Protein AF-A0AAD9PCV2-F1 (afdb_monomer)

InterPro domains:
  IPR001666 Phosphatidylinositol transfer protein [PTHR10658] (1-65)
  IPR023393 START-like domain superfamily [G3DSA:3.30.530.20] (1-66)
  IPR055261 Phosphatidylinositol transfer protein, N-terminal [PF02121] (1-65)

pLDDT: mean 85.32, std 10.79, range [55.72, 97.06]

Structure (mmCIF, N/CA/C/O backbone):
data_AF-A0AAD9PCV2-F1
#
_entry.id   AF-A0AAD9PCV2-F1
#
loop_
_atom_site.group_PDB
_atom_site.id
_atom_site.type_symbol
_atom_site.label_atom_id
_atom_site.label_alt_id
_atom_site.label_comp_id
_atom_site.label_asym_id
_atom_site.label_entity_id
_atom_site.label_seq_id
_atom_site.pdbx_PDB_ins_code
_atom_site.Cartn_x
_atom_site.Cartn_y
_atom_site.Cartn_z
_atom_site.occupancy
_atom_site.B_iso_or_equiv
_atom_site.auth_seq_id
_atom_site.auth_comp_id
_atom_site.auth_asym_id
_atom_site.auth_atom_id
_atom_site.pdbx_PDB_model_num
ATOM 1 N N . MET A 1 1 ? -8.178 -21.528 -8.342 1.00 77.44 1 MET A N 1
ATOM 2 C CA . MET A 1 1 ? -7.769 -20.222 -7.777 1.00 77.44 1 MET A CA 1
ATOM 3 C C . MET A 1 1 ? -7.419 -20.441 -6.313 1.00 77.44 1 MET A C 1
ATOM 5 O O . MET A 1 1 ? -8.272 -20.935 -5.590 1.00 77.44 1 MET A O 1
ATOM 9 N N . LEU A 1 2 ? -6.175 -20.185 -5.900 1.00 92.31 2 LEU A N 1
ATOM 10 C CA . LEU A 1 2 ? -5.733 -20.390 -4.515 1.00 92.31 2 LEU A CA 1
ATOM 11 C C . LEU A 1 2 ? -5.820 -19.058 -3.764 1.00 92.31 2 LEU A C 1
ATOM 13 O O . LEU A 1 2 ? -5.107 -18.121 -4.112 1.00 92.31 2 LEU A O 1
ATOM 17 N N . ILE A 1 3 ? -6.693 -18.973 -2.762 1.00 94.56 3 ILE A N 1
ATOM 18 C CA . ILE A 1 3 ? -6.845 -17.782 -1.918 1.00 94.56 3 ILE A CA 1
ATOM 19 C C . ILE A 1 3 ? -6.049 -18.004 -0.633 1.00 94.56 3 ILE A C 1
ATOM 21 O O . ILE A 1 3 ? -6.182 -19.047 0.007 1.00 94.56 3 ILE A O 1
ATOM 25 N N . LYS A 1 4 ? -5.224 -17.023 -0.265 1.00 95.44 4 LYS A N 1
ATOM 26 C CA . LYS A 1 4 ? -4.498 -16.996 1.007 1.00 95.44 4 LYS A CA 1
ATOM 27 C C . LYS A 1 4 ? -4.700 -15.640 1.668 1.00 95.44 4 LYS A C 1
ATOM 29 O O . LYS A 1 4 ? -4.515 -14.611 1.024 1.00 95.44 4 LYS A O 1
ATOM 34 N N . GLU A 1 5 ? -5.066 -15.656 2.943 1.00 97.06 5 GLU A N 1
ATOM 35 C CA . GLU A 1 5 ? -5.175 -14.460 3.776 1.00 97.06 5 GLU A CA 1
ATOM 36 C C . GLU A 1 5 ? -3.948 -14.371 4.686 1.00 97.06 5 GLU A C 1
ATOM 38 O O . GLU A 1 5 ? -3.627 -15.321 5.400 1.00 97.06 5 GLU A O 1
ATOM 43 N N . TYR A 1 6 ? -3.262 -13.229 4.659 1.00 96.19 6 TYR A N 1
ATOM 44 C CA . TYR A 1 6 ? -2.093 -12.963 5.492 1.00 96.19 6 TYR A CA 1
ATOM 45 C C . TYR A 1 6 ? -2.471 -11.942 6.566 1.00 96.19 6 TYR A C 1
ATOM 47 O O . TYR A 1 6 ? -2.710 -10.776 6.262 1.00 96.19 6 TYR A O 1
ATOM 55 N N . ARG A 1 7 ? -2.525 -12.380 7.828 1.00 96.81 7 ARG A N 1
ATOM 56 C CA . ARG A 1 7 ? -2.762 -11.507 8.987 1.00 96.81 7 ARG A CA 1
ATOM 57 C C . ARG A 1 7 ? -1.425 -11.142 9.615 1.00 96.81 7 ARG A C 1
ATOM 59 O O . ARG A 1 7 ? -0.749 -12.009 10.161 1.00 96.81 7 ARG A O 1
ATOM 66 N N . ILE A 1 8 ? -1.044 -9.872 9.520 1.00 94.75 8 ILE A N 1
ATOM 67 C CA . ILE A 1 8 ? 0.235 -9.363 10.024 1.00 94.75 8 ILE A CA 1
ATOM 68 C C . ILE A 1 8 ? -0.059 -8.464 11.225 1.00 94.75 8 ILE A C 1
ATOM 70 O O . ILE A 1 8 ? -0.545 -7.347 11.063 1.00 94.75 8 ILE A O 1
ATOM 74 N N . CYS A 1 9 ? 0.206 -8.961 12.434 1.00 95.44 9 CYS A N 1
ATOM 75 C CA . CYS A 1 9 ? 0.091 -8.162 13.650 1.00 95.44 9 CYS A CA 1
ATOM 76 C C . CYS A 1 9 ? 1.234 -7.144 13.700 1.00 95.44 9 CYS A C 1
ATOM 78 O O . CYS A 1 9 ? 2.399 -7.526 13.607 1.00 95.44 9 CYS A O 1
ATOM 80 N N . MET A 1 10 ? 0.903 -5.866 13.877 1.00 94.69 10 MET A N 1
ATOM 81 C CA . MET A 1 10 ?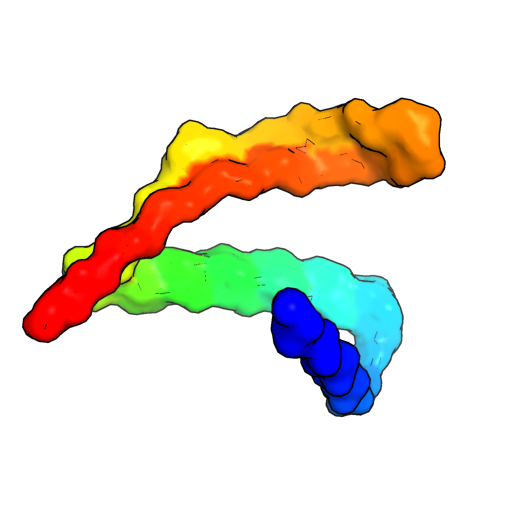 1.878 -4.779 13.970 1.00 94.69 10 MET A CA 1
ATOM 82 C C . MET A 1 10 ? 1.695 -4.034 15.296 1.00 94.69 10 MET A C 1
ATOM 84 O O . MET A 1 10 ? 0.554 -3.757 15.666 1.00 94.69 10 MET A O 1
ATOM 88 N N . PRO A 1 11 ? 2.779 -3.673 16.007 1.00 96.00 11 PRO A N 1
ATOM 89 C CA . PRO A 1 11 ? 2.712 -2.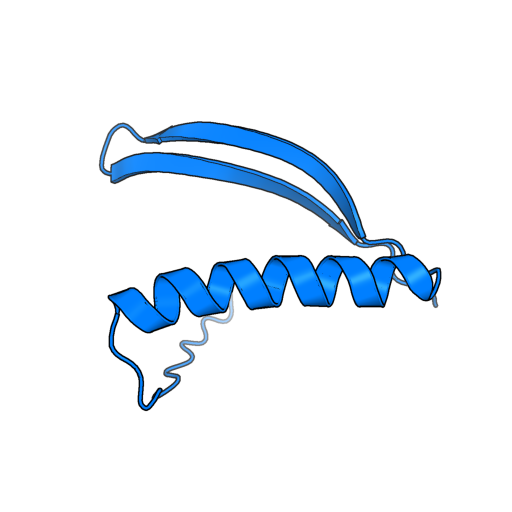869 17.226 1.00 96.00 11 PRO A CA 1
ATOM 90 C C . PRO A 1 11 ? 2.600 -1.371 16.885 1.00 96.00 11 PRO A C 1
ATOM 92 O O . PRO A 1 11 ? 3.372 -0.561 17.386 1.00 96.00 11 PRO A O 1
ATOM 95 N N . LEU A 1 12 ? 1.697 -1.022 15.966 1.00 95.19 12 LEU A N 1
ATOM 96 C CA . LEU A 1 12 ? 1.496 0.329 15.443 1.00 95.19 12 LEU A CA 1
ATOM 97 C C . LEU A 1 12 ? -0.001 0.627 15.381 1.00 95.19 12 LEU A C 1
ATOM 99 O O . LEU A 1 12 ? -0.812 -0.263 15.106 1.00 95.19 12 LEU A O 1
ATOM 103 N N . THR A 1 13 ? -0.357 1.890 15.582 1.00 96.88 13 THR A N 1
ATOM 104 C CA . THR A 1 13 ? -1.697 2.398 15.266 1.00 96.88 13 THR A CA 1
ATOM 105 C C . THR A 1 13 ? -1.942 2.393 13.751 1.00 96.88 13 THR A C 1
ATOM 107 O O . THR A 1 13 ? -1.015 2.279 12.941 1.00 96.88 13 THR A O 1
ATOM 110 N N . VAL A 1 14 ? -3.206 2.516 13.338 1.00 93.44 14 VAL A N 1
ATOM 111 C CA . VAL A 1 14 ? -3.581 2.534 11.911 1.00 93.44 14 VAL A CA 1
ATOM 112 C C . VAL A 1 14 ? -2.979 3.754 11.206 1.00 93.44 14 VAL A C 1
ATOM 114 O O . VAL A 1 14 ? -2.531 3.669 10.060 1.00 93.44 14 VAL A O 1
ATOM 117 N N . GLU A 1 15 ? -2.926 4.882 11.906 1.00 93.12 15 GLU A N 1
ATOM 118 C CA . GLU A 1 15 ? -2.370 6.147 11.443 1.00 93.12 15 GLU A CA 1
ATOM 119 C C . GLU A 1 15 ? -0.853 6.051 11.233 1.00 93.12 15 GLU A C 1
ATOM 121 O O . GLU A 1 15 ? -0.349 6.442 10.176 1.00 93.12 15 GLU A O 1
ATOM 126 N N . GLU A 1 16 ? -0.132 5.470 12.198 1.00 95.50 16 GLU A N 1
ATOM 127 C CA . GLU A 1 16 ? 1.311 5.221 12.090 1.00 95.50 16 GLU A CA 1
ATOM 128 C C . GLU A 1 16 ? 1.626 4.253 10.952 1.00 95.50 16 GLU A C 1
ATOM 130 O O . GLU A 1 16 ? 2.546 4.498 10.167 1.00 95.50 16 GLU A O 1
ATOM 135 N N . TYR A 1 17 ? 0.837 3.183 10.812 1.00 94.56 17 TYR A N 1
ATOM 136 C CA . TYR A 1 17 ? 1.004 2.235 9.716 1.00 94.56 17 TYR A CA 1
ATOM 137 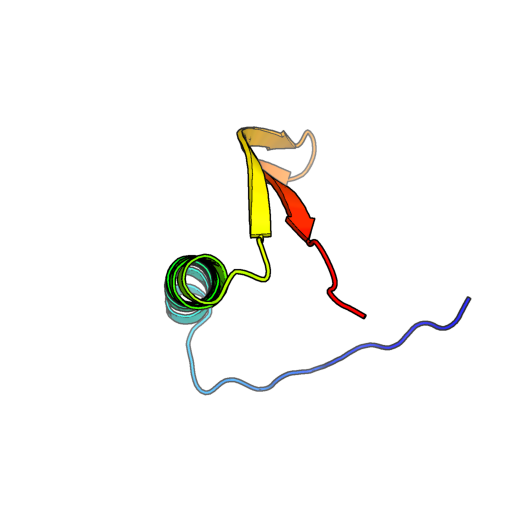C C . TYR A 1 17 ? 0.826 2.912 8.353 1.00 94.56 17 TYR A C 1
ATOM 139 O O . TYR A 1 17 ? 1.634 2.691 7.451 1.00 94.56 17 TYR A O 1
ATOM 147 N N . LYS A 1 18 ? -0.183 3.778 8.202 1.00 89.50 18 LYS A N 1
ATOM 148 C CA . LYS A 1 18 ? -0.435 4.505 6.949 1.00 89.50 18 LYS A CA 1
ATOM 149 C C . LYS A 1 18 ? 0.765 5.359 6.531 1.00 89.50 18 LYS A C 1
ATOM 151 O O . LYS A 1 18 ? 1.141 5.352 5.359 1.00 89.50 18 LYS A O 1
ATOM 156 N N . LEU A 1 19 ? 1.378 6.076 7.475 1.00 90.88 19 LEU A N 1
ATOM 157 C CA . LEU A 1 19 ? 2.567 6.885 7.200 1.00 90.88 19 LEU A CA 1
ATOM 158 C C . LEU A 1 19 ? 3.798 6.006 6.929 1.00 90.88 19 LEU A C 1
ATO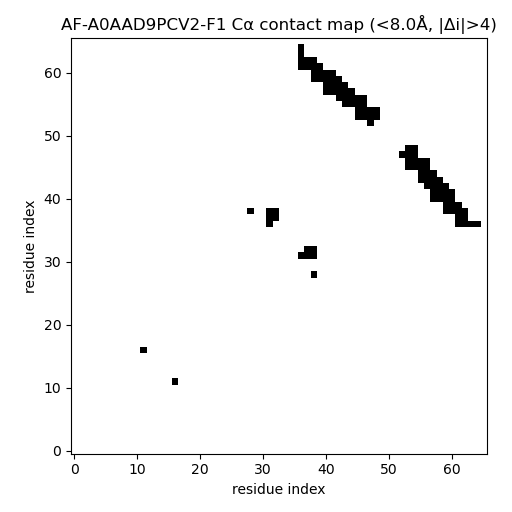M 160 O O . LEU A 1 19 ? 4.516 6.221 5.949 1.00 90.88 19 LEU A O 1
ATOM 164 N N . GLY A 1 20 ? 4.011 4.989 7.767 1.00 92.62 20 GLY A N 1
ATOM 165 C CA . GLY A 1 20 ? 5.139 4.067 7.657 1.00 92.62 20 GLY A CA 1
ATOM 166 C C . GLY A 1 20 ? 5.138 3.288 6.343 1.00 92.62 20 GLY A C 1
ATOM 167 O O . GLY A 1 20 ? 6.180 3.161 5.704 1.00 92.62 20 GLY A O 1
ATOM 168 N N . GLN A 1 21 ? 3.971 2.832 5.885 1.00 91.81 2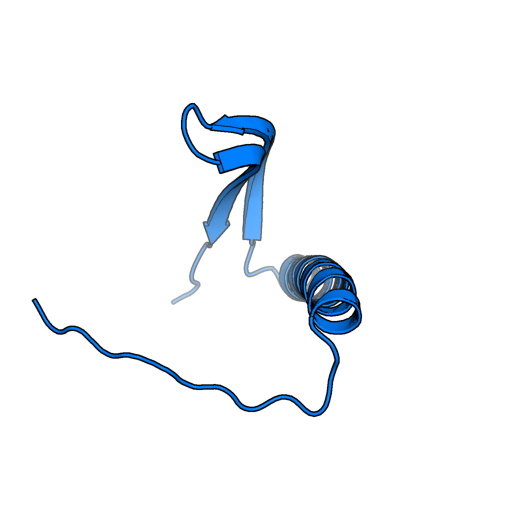1 GLN A N 1
ATOM 169 C CA . GLN A 1 21 ? 3.827 2.115 4.619 1.00 91.81 21 GLN A CA 1
ATOM 170 C C . GLN A 1 21 ? 4.291 2.969 3.431 1.00 91.81 21 GLN A C 1
ATOM 172 O O . GLN A 1 21 ? 5.056 2.491 2.593 1.00 91.81 21 GLN A O 1
ATOM 177 N N . LEU A 1 22 ? 3.870 4.236 3.368 1.00 86.38 22 LEU A N 1
ATOM 178 C CA . LEU A 1 22 ? 4.260 5.149 2.290 1.00 86.38 22 LEU A CA 1
ATOM 179 C C . LEU A 1 22 ? 5.767 5.427 2.302 1.00 86.38 22 LEU A C 1
ATOM 181 O O . LEU A 1 22 ? 6.408 5.364 1.250 1.00 86.38 22 LEU A O 1
ATOM 185 N N . TYR A 1 23 ? 6.339 5.666 3.487 1.00 89.19 23 TYR A N 1
ATOM 186 C CA . TYR A 1 23 ? 7.781 5.854 3.651 1.00 89.19 23 TYR A CA 1
ATOM 187 C C . TYR A 1 23 ? 8.569 4.624 3.185 1.00 89.19 23 TYR A C 1
ATOM 189 O O . TYR A 1 23 ? 9.508 4.750 2.398 1.00 89.19 23 TYR A O 1
ATOM 197 N N . MET A 1 24 ? 8.159 3.428 3.617 1.00 89.44 24 MET A N 1
ATOM 198 C CA . MET A 1 24 ? 8.837 2.183 3.260 1.00 89.44 24 MET A CA 1
ATOM 199 C C . MET A 1 24 ? 8.761 1.897 1.761 1.00 89.44 24 MET A C 1
ATOM 201 O O . MET A 1 24 ? 9.765 1.498 1.176 1.00 89.44 24 MET A O 1
ATOM 205 N N . ILE A 1 25 ? 7.618 2.150 1.113 1.00 84.56 25 ILE A N 1
ATOM 206 C CA . ILE A 1 25 ? 7.487 1.999 -0.344 1.00 84.56 25 ILE A CA 1
ATOM 207 C C . ILE A 1 25 ? 8.436 2.953 -1.074 1.00 84.56 25 ILE A C 1
ATOM 209 O O . ILE A 1 25 ? 9.093 2.533 -2.030 1.00 84.56 25 ILE A O 1
ATOM 213 N N . ALA A 1 26 ? 8.509 4.217 -0.648 1.00 82.38 26 ALA A N 1
ATOM 214 C CA . ALA A 1 26 ? 9.387 5.209 -1.265 1.00 82.38 26 ALA A CA 1
ATOM 215 C C . ALA A 1 26 ? 10.867 4.838 -1.088 1.00 82.38 26 ALA A C 1
ATOM 217 O O . ALA A 1 26 ? 11.601 4.763 -2.074 1.00 82.38 26 ALA A O 1
ATOM 218 N N . LYS A 1 27 ? 11.278 4.516 0.145 1.00 86.25 27 LYS A N 1
ATOM 219 C CA . LYS A 1 27 ? 12.646 4.103 0.474 1.00 86.25 27 LYS A CA 1
ATOM 220 C C . LYS A 1 27 ? 13.056 2.840 -0.283 1.00 86.25 27 LYS A C 1
ATOM 222 O O . LYS A 1 27 ? 14.102 2.823 -0.920 1.00 86.25 27 LYS A O 1
ATOM 227 N N . HIS A 1 28 ? 12.209 1.812 -0.276 1.00 82.31 28 HIS A N 1
ATOM 228 C CA . HIS A 1 28 ? 12.501 0.561 -0.970 1.00 82.31 28 HIS A CA 1
ATOM 229 C C . HIS A 1 28 ? 12.562 0.749 -2.491 1.00 82.31 28 HIS A C 1
ATOM 231 O O . HIS A 1 28 ? 13.446 0.200 -3.138 1.00 82.31 28 HIS A O 1
ATOM 237 N N . SER A 1 29 ? 11.670 1.566 -3.070 1.00 73.44 29 SER A N 1
ATOM 238 C CA . SER A 1 29 ? 11.728 1.879 -4.509 1.00 73.44 29 SER A CA 1
ATOM 239 C C . SER A 1 29 ? 13.046 2.577 -4.876 1.00 73.44 29 SER A C 1
ATOM 241 O O . SER A 1 29 ? 13.613 2.286 -5.927 1.00 73.44 29 SER A O 1
ATOM 243 N N . HIS A 1 30 ? 13.555 3.459 -4.007 1.00 75.44 30 HIS A N 1
ATOM 244 C CA . HIS A 1 30 ? 14.846 4.125 -4.191 1.00 75.44 30 HIS A CA 1
ATOM 245 C C . HIS A 1 30 ? 16.022 3.133 -4.139 1.00 75.44 30 HIS A C 1
ATOM 247 O O . HIS A 1 30 ? 16.803 3.074 -5.083 1.00 75.44 30 HIS A O 1
ATOM 253 N N . GLU A 1 31 ? 16.083 2.281 -3.109 1.00 75.50 31 GLU A N 1
ATOM 254 C CA . GLU A 1 31 ? 17.146 1.274 -2.937 1.00 75.50 31 GLU A CA 1
ATOM 255 C C . GLU A 1 31 ? 17.213 0.244 -4.081 1.00 75.50 31 GLU A C 1
ATOM 257 O O . GLU A 1 31 ? 18.297 -0.219 -4.434 1.00 75.50 31 GLU A O 1
ATOM 262 N N . GLN A 1 32 ? 16.067 -0.142 -4.656 1.00 66.88 32 GLN A N 1
ATOM 263 C CA . GLN A 1 32 ? 16.026 -1.075 -5.792 1.00 66.88 32 GLN A CA 1
ATOM 264 C C . GLN A 1 32 ? 16.451 -0.403 -7.104 1.00 66.88 32 GLN A C 1
ATOM 266 O O . GLN A 1 32 ? 17.150 -1.012 -7.910 1.00 66.88 32 GLN A O 1
ATOM 271 N N . SER A 1 33 ? 16.102 0.874 -7.291 1.00 65.12 33 SER A N 1
ATOM 272 C CA . SER A 1 33 ? 16.484 1.632 -8.490 1.00 65.12 33 SER A CA 1
ATOM 273 C C . SER A 1 33 ? 18.004 1.809 -8.610 1.00 65.12 33 SER A C 1
ATOM 275 O O . SER A 1 33 ? 18.534 1.782 -9.717 1.00 65.12 33 SER A O 1
ATOM 277 N N . GLU A 1 34 ? 18.723 1.933 -7.487 1.00 60.25 34 GLU A N 1
ATOM 278 C CA . GLU A 1 34 ? 20.194 2.034 -7.473 1.00 60.25 34 GLU A CA 1
ATOM 279 C C . GLU A 1 34 ? 20.911 0.725 -7.850 1.00 60.25 34 GLU A C 1
ATOM 281 O O . GLU A 1 34 ? 22.072 0.756 -8.255 1.00 60.25 34 GLU A O 1
ATOM 286 N N . LYS A 1 35 ? 20.237 -0.430 -7.751 1.00 59.59 35 LYS A N 1
ATOM 287 C CA . LYS A 1 35 ? 20.826 -1.754 -8.023 1.00 59.59 35 LYS A CA 1
ATOM 288 C C . LYS A 1 35 ? 20.635 -2.258 -9.456 1.00 59.59 35 LYS A C 1
ATOM 290 O O . LYS A 1 35 ? 21.086 -3.355 -9.765 1.00 59.59 35 LYS A O 1
ATOM 295 N N . GLY A 1 36 ? 20.008 -1.477 -10.337 1.00 55.72 36 GLY A N 1
ATOM 296 C CA . GLY A 1 36 ? 19.844 -1.825 -11.755 1.00 55.72 36 GLY A CA 1
ATOM 297 C C . GLY A 1 36 ? 18.714 -2.818 -12.070 1.00 55.72 36 GLY A C 1
ATOM 298 O O . GLY A 1 36 ? 18.348 -2.946 -13.236 1.00 55.72 36 GLY A O 1
ATOM 299 N N . ASP A 1 37 ? 18.098 -3.441 -11.061 1.00 61.38 37 ASP A N 1
ATOM 300 C CA . ASP A 1 37 ? 16.837 -4.184 -11.190 1.00 61.38 37 ASP A CA 1
ATOM 301 C C . ASP A 1 37 ? 15.666 -3.191 -11.085 1.00 61.38 37 ASP A C 1
ATOM 303 O O . ASP A 1 37 ? 15.158 -2.861 -10.012 1.00 61.38 37 ASP A O 1
ATOM 307 N N . GLY A 1 38 ? 15.318 -2.600 -12.229 1.00 66.06 38 GLY A N 1
ATOM 308 C CA . GLY A 1 38 ? 14.503 -1.390 -12.293 1.00 66.06 38 GLY A CA 1
ATOM 309 C C . GLY A 1 38 ? 13.043 -1.605 -11.890 1.00 66.06 38 GLY A C 1
ATOM 310 O O . GLY A 1 38 ? 12.302 -2.355 -12.526 1.00 66.06 38 GLY A O 1
ATOM 311 N N . VAL A 1 39 ? 12.592 -0.873 -10.872 1.00 74.25 39 VAL A N 1
ATOM 312 C CA . VAL A 1 39 ? 11.167 -0.587 -10.678 1.00 74.25 39 VAL A CA 1
ATOM 313 C C . VAL A 1 39 ? 10.871 0.741 -11.369 1.00 74.25 39 VAL A C 1
ATOM 315 O O . VAL A 1 39 ? 11.278 1.798 -10.894 1.00 74.25 39 VAL A O 1
ATOM 318 N N . GLU A 1 40 ? 10.151 0.705 -12.484 1.00 80.81 40 GLU A N 1
ATOM 319 C CA . GLU A 1 40 ? 9.722 1.900 -13.213 1.00 80.81 40 GLU A CA 1
ATOM 320 C C . GLU A 1 40 ? 8.330 2.332 -12.741 1.00 80.81 40 GLU A C 1
ATOM 322 O O . GLU A 1 40 ? 7.393 1.529 -12.710 1.00 80.81 40 GLU A O 1
ATOM 327 N N . VAL A 1 41 ? 8.173 3.609 -12.384 1.00 82.62 41 VAL A N 1
ATOM 328 C CA . VAL A 1 41 ? 6.868 4.193 -12.044 1.00 82.62 41 VAL A CA 1
ATOM 329 C C . VAL A 1 41 ? 6.241 4.769 -13.313 1.00 82.62 41 VAL A C 1
ATOM 331 O O . VAL A 1 41 ? 6.686 5.798 -13.807 1.00 82.62 41 VAL A O 1
ATOM 334 N N . VAL A 1 42 ? 5.196 4.115 -13.820 1.00 86.75 42 VAL A N 1
ATOM 335 C CA . VAL A 1 42 ? 4.496 4.503 -15.059 1.00 86.75 42 VAL A CA 1
ATOM 336 C C . VAL A 1 42 ? 3.446 5.580 -14.786 1.00 86.75 42 VAL A C 1
ATOM 338 O O . VAL A 1 42 ? 3.268 6.503 -15.575 1.00 86.75 42 VAL A O 1
ATOM 341 N N . CYS A 1 43 ? 2.743 5.478 -13.657 1.00 88.19 43 CYS A N 1
ATOM 342 C CA . CYS A 1 43 ? 1.681 6.405 -13.276 1.00 88.19 43 CYS A CA 1
ATOM 343 C C . CYS A 1 43 ? 1.654 6.576 -11.753 1.00 88.19 43 CYS A C 1
ATOM 345 O O . CYS A 1 43 ? 1.835 5.605 -11.014 1.00 88.19 43 CYS A O 1
AT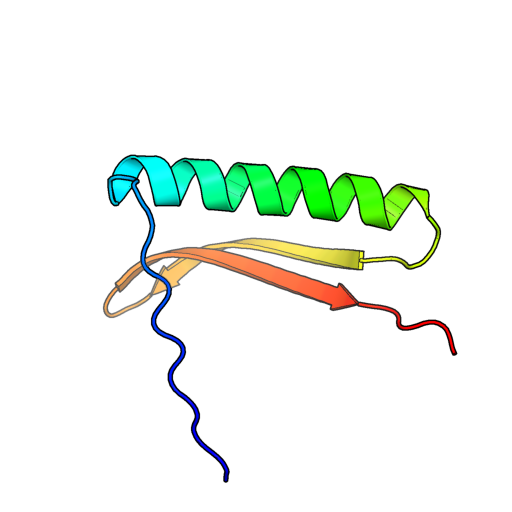OM 347 N N . ASN A 1 44 ? 1.422 7.804 -11.286 1.00 88.62 44 ASN A N 1
ATOM 348 C CA . ASN A 1 44 ? 1.205 8.128 -9.879 1.00 88.62 44 ASN A CA 1
ATOM 349 C C . ASN A 1 44 ? 0.301 9.363 -9.773 1.00 88.62 44 ASN A C 1
ATOM 351 O O . ASN A 1 44 ? 0.791 10.489 -9.718 1.00 88.62 44 ASN A O 1
ATOM 355 N N . GLU A 1 45 ? -1.014 9.154 -9.771 1.00 92.31 45 GLU A N 1
ATOM 356 C CA . GLU A 1 45 ? -1.990 10.245 -9.809 1.00 92.31 45 GLU A CA 1
ATOM 357 C C . GLU A 1 45 ? -3.098 10.087 -8.756 1.00 92.31 45 GLU A C 1
ATOM 359 O O . GLU A 1 45 ? -3.453 8.958 -8.387 1.00 92.31 45 GLU A O 1
ATOM 364 N N . PRO A 1 46 ? -3.659 11.207 -8.259 1.00 92.69 46 PRO A N 1
ATOM 365 C CA . PRO A 1 46 ? -4.854 11.170 -7.429 1.00 92.69 46 PRO A CA 1
ATOM 366 C C . PRO A 1 46 ? -6.009 10.513 -8.187 1.00 92.69 46 PRO A C 1
ATOM 368 O O . PRO A 1 46 ? -6.208 10.762 -9.375 1.00 92.69 46 PRO A O 1
ATOM 371 N N . CYS A 1 47 ? -6.800 9.700 -7.496 1.00 92.69 47 CYS A N 1
ATOM 372 C CA . CYS A 1 47 ? -7.987 9.075 -8.067 1.00 92.69 47 CYS A CA 1
ATOM 373 C C . CYS A 1 47 ? -9.195 9.229 -7.140 1.00 92.69 47 CYS A C 1
ATOM 375 O O . CYS A 1 47 ? -9.058 9.465 -5.939 1.00 92.69 47 CYS A O 1
ATOM 377 N N . GLU A 1 48 ? -10.392 9.089 -7.699 1.00 93.62 48 GLU A N 1
ATOM 378 C CA . GLU A 1 48 ? -11.639 9.106 -6.942 1.00 93.62 48 GLU A CA 1
ATOM 379 C C . GLU A 1 48 ? -12.416 7.824 -7.229 1.00 93.62 48 GLU A C 1
ATOM 381 O O . GLU A 1 48 ? -12.706 7.490 -8.378 1.00 93.62 48 GLU A O 1
ATOM 386 N N . HIS A 1 49 ? -12.703 7.064 -6.175 1.00 89.50 49 HIS A N 1
ATOM 387 C CA . HIS A 1 49 ? -13.454 5.825 -6.264 1.00 89.50 49 HIS A CA 1
ATOM 388 C C . HIS A 1 49 ? -14.923 6.082 -5.902 1.00 89.50 49 HIS A C 1
ATOM 390 O O . HIS A 1 49 ? -15.188 6.588 -4.808 1.00 89.50 49 HIS A O 1
ATOM 396 N N . PRO A 1 50 ? -15.898 5.633 -6.715 1.00 90.25 50 PRO A N 1
ATOM 397 C CA . PRO A 1 50 ? -17.320 5.942 -6.513 1.00 90.25 50 PRO A CA 1
ATOM 398 C C . PRO A 1 50 ? -17.871 5.485 -5.152 1.00 90.25 50 PRO A C 1
ATOM 400 O O . PRO A 1 50 ? -18.817 6.065 -4.636 1.00 90.25 50 PRO A O 1
ATOM 403 N N . LYS A 1 51 ? -17.269 4.449 -4.555 1.00 93.25 51 LYS A N 1
ATOM 404 C CA . LYS A 1 51 ? -17.636 3.920 -3.228 1.00 93.25 51 LYS A CA 1
ATOM 405 C C . LYS A 1 51 ? -16.702 4.337 -2.085 1.00 93.25 51 LYS A C 1
ATOM 407 O O . LYS A 1 51 ? -17.124 4.337 -0.936 1.00 93.25 51 LYS A O 1
ATOM 412 N N . TYR A 1 52 ? -15.432 4.619 -2.378 1.00 87.44 52 TYR A N 1
ATOM 413 C CA . TYR A 1 52 ? -14.379 4.737 -1.352 1.00 87.44 52 TYR A CA 1
ATOM 414 C C . TYR A 1 52 ? -13.752 6.138 -1.296 1.00 87.44 52 TYR A C 1
ATOM 416 O O . TYR A 1 52 ? -12.905 6.392 -0.445 1.00 87.44 52 TYR A O 1
ATOM 424 N N . GLY A 1 53 ? -14.198 7.058 -2.157 1.00 90.56 53 GLY A N 1
ATOM 425 C CA . GLY A 1 53 ? -13.748 8.443 -2.178 1.00 90.56 53 GLY A CA 1
ATOM 426 C C . GLY A 1 53 ? -12.332 8.599 -2.727 1.00 90.56 53 GLY A C 1
ATOM 427 O O . GLY A 1 53 ? -11.893 7.842 -3.594 1.00 90.56 53 GLY A O 1
ATOM 428 N N . LYS A 1 54 ? -11.626 9.620 -2.235 1.00 92.75 54 LYS A N 1
ATOM 429 C CA . LYS A 1 54 ? -10.291 10.006 -2.706 1.00 92.75 54 LYS A CA 1
ATOM 430 C C . LYS A 1 54 ? -9.240 8.941 -2.382 1.00 92.75 54 LYS A C 1
ATOM 432 O O . LYS A 1 54 ? -9.164 8.456 -1.254 1.00 92.75 54 LYS A O 1
ATOM 437 N N . GLY A 1 55 ? -8.380 8.654 -3.349 1.00 89.62 55 GLY A N 1
ATOM 438 C CA . GLY A 1 55 ? -7.256 7.734 -3.230 1.00 89.62 55 GLY A CA 1
ATOM 439 C C . GLY A 1 55 ? -6.088 8.135 -4.128 1.00 89.62 55 GLY A C 1
ATOM 440 O O . GLY A 1 55 ? -6.081 9.210 -4.726 1.00 89.62 55 GLY A O 1
ATOM 441 N N . GLN A 1 56 ? -5.097 7.252 -4.213 1.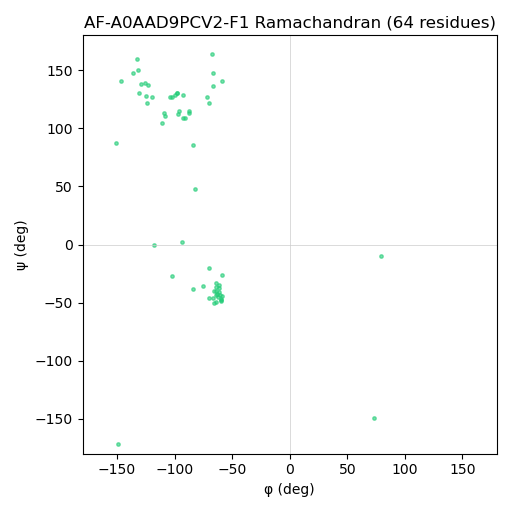00 88.56 56 GLN A N 1
ATOM 442 C CA . GLN A 1 56 ? -3.940 7.397 -5.092 1.00 88.56 56 GLN A CA 1
ATOM 443 C C . GLN A 1 56 ? -3.838 6.148 -5.967 1.00 88.56 56 GLN A C 1
ATOM 445 O O . GLN A 1 56 ? -3.829 5.030 -5.443 1.00 88.56 56 GLN A O 1
ATOM 450 N N . ARG A 1 57 ? -3.745 6.319 -7.288 1.00 89.19 57 ARG A N 1
ATOM 451 C CA . ARG A 1 57 ? -3.480 5.217 -8.219 1.00 89.19 57 ARG A CA 1
ATOM 452 C C . ARG A 1 57 ? -2.008 5.230 -8.600 1.00 89.19 57 ARG A C 1
ATOM 454 O O . ARG A 1 57 ? -1.492 6.254 -9.038 1.00 89.19 57 ARG A O 1
ATOM 461 N N . THR A 1 58 ? -1.353 4.078 -8.472 1.00 88.75 58 THR A N 1
ATOM 462 C CA . THR A 1 58 ? 0.013 3.888 -8.971 1.00 88.75 58 THR A CA 1
ATOM 463 C C . THR A 1 58 ? 0.085 2.690 -9.903 1.00 88.75 58 THR A C 1
ATOM 465 O O . THR A 1 58 ? -0.530 1.659 -9.636 1.00 88.75 58 THR A O 1
ATOM 468 N N . GLU A 1 59 ? 0.839 2.830 -10.989 1.00 89.94 59 GLU A N 1
ATOM 469 C CA . GLU A 1 59 ? 1.217 1.733 -11.878 1.00 89.94 59 GLU A CA 1
ATOM 470 C C . GLU A 1 59 ? 2.741 1.638 -11.885 1.00 89.94 59 GLU A C 1
ATOM 472 O O . GLU A 1 59 ? 3.431 2.638 -12.103 1.00 89.94 59 GLU A O 1
ATOM 477 N N . LYS A 1 60 ? 3.265 0.441 -11.612 1.00 85.31 60 LYS A N 1
ATOM 478 C CA . LYS A 1 60 ? 4.702 0.171 -11.582 1.00 85.31 60 LYS A CA 1
ATOM 479 C C . LYS A 1 60 ? 5.026 -1.047 -12.436 1.00 85.31 60 LYS A C 1
ATOM 481 O O . LYS A 1 60 ? 4.316 -2.050 -12.364 1.00 85.31 60 LYS A O 1
ATOM 486 N N . ARG A 1 61 ? 6.117 -0.974 -13.196 1.00 85.50 61 ARG A N 1
ATOM 487 C CA . ARG A 1 61 ? 6.696 -2.109 -13.925 1.00 85.50 61 ARG A CA 1
ATOM 488 C C . ARG A 1 61 ? 7.933 -2.582 -13.181 1.00 85.50 61 ARG A C 1
ATOM 490 O O . ARG A 1 61 ? 8.801 -1.780 -12.861 1.00 85.50 61 ARG A O 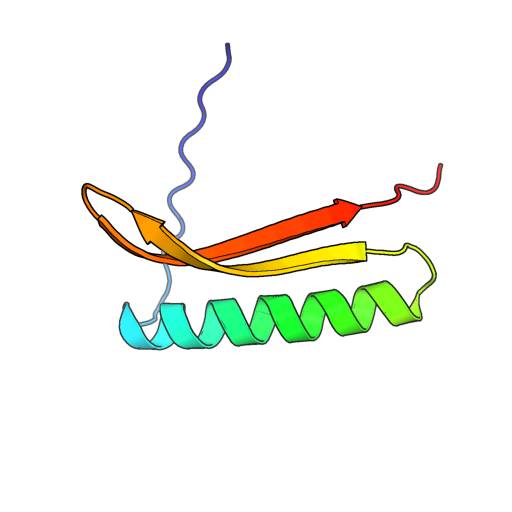1
ATOM 497 N N . ILE A 1 62 ? 7.976 -3.874 -12.873 1.00 84.38 62 ILE A N 1
ATOM 498 C CA . ILE A 1 62 ? 9.095 -4.509 -12.175 1.00 84.38 62 ILE A CA 1
ATOM 499 C C . ILE A 1 62 ? 9.812 -5.386 -13.197 1.00 84.38 62 ILE A C 1
ATOM 501 O O . ILE A 1 62 ? 9.232 -6.361 -13.681 1.00 84.38 62 ILE A O 1
ATOM 505 N N . TYR A 1 63 ? 11.048 -5.027 -13.540 1.00 82.81 63 TYR A N 1
ATOM 506 C CA . TYR A 1 63 ? 11.887 -5.824 -14.430 1.00 82.81 63 TYR A CA 1
ATOM 507 C C . TYR A 1 63 ? 12.648 -6.858 -13.596 1.00 82.81 63 TYR A C 1
ATOM 509 O O . TYR A 1 63 ? 13.479 -6.505 -12.767 1.00 82.81 63 TYR A O 1
ATOM 517 N N . LEU A 1 64 ? 12.331 -8.139 -13.787 1.00 79.06 64 LEU A N 1
ATOM 518 C CA . LEU A 1 64 ? 13.034 -9.237 -13.126 1.00 79.06 64 LEU A CA 1
ATOM 519 C C . LEU A 1 64 ? 14.236 -9.634 -13.990 1.00 79.06 64 LEU A C 1
ATOM 521 O O . LEU A 1 64 ? 14.047 -10.108 -15.115 1.00 79.06 64 LEU A O 1
ATOM 525 N N . SER A 1 65 ? 15.457 -9.438 -13.487 1.00 68.62 65 SER A N 1
ATOM 526 C CA . SER A 1 65 ? 16.645 -10.070 -14.065 1.00 68.62 65 SER A CA 1
ATOM 527 C C . SER A 1 65 ? 16.572 -11.593 -13.870 1.00 68.62 65 SER A C 1
ATOM 529 O O . SER A 1 65 ? 15.930 -12.092 -12.941 1.00 68.62 65 SER A O 1
ATOM 531 N N . ARG A 1 66 ? 17.130 -12.340 -14.826 1.00 59.31 66 ARG A N 1
ATOM 532 C CA . ARG A 1 66 ? 17.176 -13.809 -14.811 1.00 59.31 66 ARG A CA 1
ATOM 533 C C . ARG A 1 66 ? 18.394 -14.321 -14.065 1.00 59.31 66 ARG A C 1
ATOM 535 O O . ARG A 1 66 ? 19.463 -13.699 -14.237 1.00 59.31 66 ARG A O 1
#

Organism: Ridgeia piscesae (NCBI:txid27915)

Solvent-accessible surface area (backbone atoms only — not comparable to full-atom values): 4362 Å² total; per-residue (Å²): 137,90,86,83,87,85,86,80,91,66,104,59,55,74,69,55,45,58,54,49,52,55,51,49,52,53,52,51,52,51,62,37,47,77,67,71,49,40,63,44,79,80,42,80,45,81,39,75,40,100,90,75,44,77,49,74,46,74,41,73,49,74,54,79,82,132

Nearest PDB structures (foldseek):
  3nrb-assembly1_A  TM=4.068E-01  e=3.249E+00  Pseudomonas putida KT2440
  6u5k-assembly1_B  TM=3.979E-01  e=5.116E+00  Pseudomonas aeruginosa PAO1
  6rao-assembly1_H  TM=3.654E-01  e=8.056E+00  Serratia entomophila
  8fxr-assembly1_AT  TM=3.407E-01  e=5.825E+00  Agrobacterium phage Milano

Radius of gyration: 15.27 Å; Cα contacts (8 Å, |Δi|>4): 52; chains: 1; bounding box: 38×32×32 Å

Foldseek 3Di:
DDDDDDDDDDPDDPVRCVVVVVVCVVVVQVVCCVVVQHWDWPDWDWDQDPPPGIDIDTDIDGRDDD

Sequence (66 aa):
MLIKEYRICMPLTVEEYKLGQLYMIAKHSHEQSEKGDGVEVVCNEPCEHPKYGKGQRTEKRIYLSR

Secondary structure (DSSP, 8-state):
----------SS-HHHHHHHHHHHHHHHHHHHHTTTS-EEEE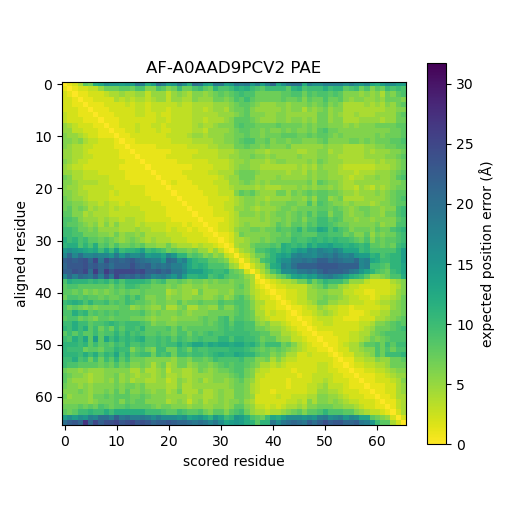EEEEEEETTTEEEEEEEEEE----

Mean predicted aligned error: 6.56 Å